Protein AF-A0AAW1S751-F1 (afdb_monomer)

Solvent-accessible surface area (backbone atoms only — not comparable to full-atom values): 9300 Å² total; per-residue (Å²): 131,84,80,75,72,48,86,49,34,47,65,44,34,58,38,85,36,76,67,61,94,90,35,68,44,58,42,60,75,61,54,49,89,53,79,56,78,76,42,58,94,59,53,58,64,69,60,49,24,53,52,38,50,52,52,52,59,50,38,76,64,35,35,88,61,41,72,64,66,96,73,80,88,76,78,84,84,81,78,85,83,86,86,82,86,84,81,92,74,88,78,72,86,63,58,29,67,55,66,61,48,48,50,53,51,47,50,51,37,64,71,45,30,64,66,39,42,77,59,47,26,47,56,43,78,47,77,80,95,53,49,30,42,37,38,35,44,74,85,69,93,70,83,78,75,88,127

Structure (mmCIF, N/CA/C/O backbone):
data_AF-A0AAW1S751-F1
#
_entry.id   AF-A0AAW1S751-F1
#
loop_
_atom_site.group_PDB
_atom_site.id
_atom_site.type_symbol
_atom_site.label_atom_id
_atom_site.label_alt_id
_atom_site.label_comp_id
_atom_site.label_asym_id
_atom_site.label_entity_id
_atom_site.label_seq_id
_atom_site.pdbx_PDB_ins_code
_atom_site.Cartn_x
_atom_site.Cartn_y
_atom_site.Cartn_z
_atom_site.occupancy
_atom_site.B_iso_or_equiv
_atom_site.auth_seq_id
_atom_site.auth_comp_id
_atom_site.auth_asym_id
_atom_site.auth_atom_id
_atom_site.pdbx_PDB_model_num
ATOM 1 N N . MET A 1 1 ? 12.278 -11.431 7.245 1.00 54.03 1 MET A N 1
ATOM 2 C CA . MET A 1 1 ? 10.978 -12.133 7.142 1.00 54.03 1 MET A CA 1
ATOM 3 C C . MET A 1 1 ? 9.903 -11.065 7.230 1.00 54.03 1 MET A C 1
ATOM 5 O O . MET A 1 1 ? 10.072 -10.164 8.039 1.00 54.03 1 MET A O 1
ATOM 9 N N . ILE A 1 2 ? 8.887 -11.096 6.368 1.00 61.88 2 ILE A N 1
ATOM 10 C CA . ILE A 1 2 ? 7.796 -10.110 6.415 1.00 61.88 2 ILE A CA 1
ATOM 11 C C . ILE A 1 2 ? 6.946 -10.437 7.642 1.00 61.88 2 ILE A C 1
ATOM 13 O O . ILE A 1 2 ? 6.651 -11.619 7.849 1.00 61.88 2 ILE A O 1
ATOM 17 N N . PRO A 1 3 ? 6.608 -9.453 8.488 1.00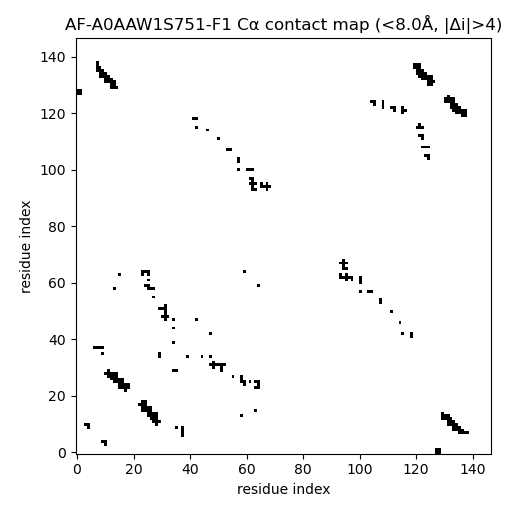 68.94 3 PRO A N 1
ATOM 18 C CA . PRO A 1 3 ? 5.762 -9.713 9.638 1.00 68.94 3 PRO A CA 1
ATOM 19 C C . PRO A 1 3 ? 4.387 -10.197 9.169 1.00 68.94 3 PRO A C 1
ATOM 21 O O . PRO A 1 3 ? 3.795 -9.612 8.265 1.00 68.94 3 PRO A O 1
ATOM 24 N N . ALA A 1 4 ? 3.879 -11.259 9.793 1.00 75.88 4 ALA A N 1
ATOM 25 C CA . ALA A 1 4 ? 2.518 -11.718 9.547 1.00 75.88 4 ALA A CA 1
ATOM 26 C C . ALA A 1 4 ? 1.505 -10.621 9.914 1.00 75.88 4 ALA A C 1
ATOM 28 O O . ALA A 1 4 ? 1.745 -9.815 10.823 1.00 75.88 4 ALA A O 1
ATOM 29 N N . GLU A 1 5 ? 0.367 -10.610 9.218 1.00 80.12 5 GLU A N 1
ATOM 30 C CA . GLU A 1 5 ? -0.765 -9.783 9.625 1.00 80.12 5 GLU A CA 1
ATOM 31 C C . GLU A 1 5 ? -1.216 -10.175 11.028 1.00 80.12 5 GLU A C 1
ATOM 33 O O . GLU A 1 5 ? -1.227 -11.349 11.403 1.00 80.12 5 GLU A O 1
ATOM 38 N N . GLY A 1 6 ? -1.568 -9.167 11.814 1.00 79.19 6 GLY A N 1
ATOM 39 C CA . GLY A 1 6 ? -1.991 -9.341 13.192 1.00 79.19 6 GLY A CA 1
ATOM 40 C C . GLY A 1 6 ? -3.336 -8.671 13.437 1.00 79.19 6 GLY A C 1
ATOM 41 O O . GLY A 1 6 ? -3.848 -7.963 12.571 1.00 79.19 6 GLY A O 1
ATOM 42 N N . PRO A 1 7 ? -3.900 -8.815 14.644 1.00 77.56 7 PRO A N 1
ATOM 43 C CA . PRO A 1 7 ? -5.159 -8.162 15.011 1.00 77.56 7 PRO A CA 1
ATOM 44 C C . PRO A 1 7 ? -5.093 -6.624 14.950 1.00 77.56 7 PRO A C 1
ATOM 46 O O . PRO A 1 7 ? -6.127 -5.970 14.878 1.00 77.56 7 PRO A O 1
ATOM 49 N N . GLN A 1 8 ? -3.890 -6.042 14.968 1.00 82.75 8 GLN A N 1
ATOM 50 C CA . GLN A 1 8 ? -3.655 -4.592 14.923 1.00 82.75 8 GLN A CA 1
ATOM 51 C C . GLN A 1 8 ? -2.750 -4.159 13.764 1.00 82.75 8 GLN A C 1
ATOM 53 O O . GLN A 1 8 ? -2.391 -2.988 13.684 1.00 82.75 8 GLN A O 1
ATOM 58 N N . ARG A 1 9 ? -2.364 -5.090 12.885 1.00 86.69 9 ARG A N 1
ATOM 59 C CA . ARG A 1 9 ? -1.406 -4.841 11.807 1.00 86.69 9 ARG A CA 1
ATOM 60 C C . ARG A 1 9 ? -1.952 -5.349 10.489 1.00 86.69 9 ARG A C 1
ATOM 62 O O . ARG A 1 9 ? -2.274 -6.529 10.370 1.00 86.69 9 ARG A O 1
ATOM 69 N N . VAL A 1 10 ? -1.959 -4.466 9.503 1.00 89.88 10 VAL A N 1
ATOM 70 C CA . VAL A 1 10 ? -2.286 -4.765 8.111 1.00 89.88 10 VAL A CA 1
ATOM 71 C C . VAL A 1 10 ? -1.042 -4.566 7.262 1.00 89.88 10 VAL A C 1
ATOM 73 O O . VAL A 1 10 ? -0.323 -3.577 7.429 1.00 89.88 10 VAL A O 1
ATOM 76 N N . VAL A 1 11 ? -0.792 -5.501 6.347 1.00 91.06 11 VAL A N 1
ATOM 77 C CA . VAL A 1 11 ? 0.370 -5.468 5.458 1.00 91.06 11 VAL A CA 1
ATOM 78 C C . VAL A 1 11 ? -0.102 -5.458 4.009 1.00 91.06 11 VAL A C 1
ATOM 80 O O . VAL A 1 11 ? -0.663 -6.431 3.507 1.00 91.06 11 VAL A O 1
ATOM 83 N N . VAL A 1 12 ? 0.156 -4.354 3.310 1.00 91.06 12 VAL A N 1
ATOM 84 C CA . VAL A 1 12 ? -0.054 -4.241 1.863 1.00 91.06 12 VAL A CA 1
ATOM 85 C C . VAL A 1 12 ? 1.273 -4.516 1.165 1.00 91.06 12 VAL A C 1
ATOM 87 O O . VAL A 1 12 ? 2.117 -3.631 1.033 1.00 91.06 12 VAL A O 1
ATOM 90 N N . GLU A 1 13 ? 1.480 -5.764 0.757 1.00 91.50 13 GLU A N 1
ATOM 91 C CA . GLU A 1 13 ? 2.728 -6.206 0.133 1.00 91.50 13 GLU A CA 1
ATOM 92 C C . GLU A 1 13 ? 2.692 -6.055 -1.392 1.00 91.50 13 GLU A C 1
ATOM 94 O O . GLU A 1 13 ? 1.684 -6.361 -2.031 1.00 91.50 13 GLU A O 1
ATOM 99 N N . PHE A 1 14 ? 3.816 -5.632 -1.981 1.00 89.19 14 PHE A N 1
ATOM 100 C CA . PHE A 1 14 ? 4.035 -5.604 -3.427 1.00 89.19 14 PHE A CA 1
ATOM 101 C C . PHE A 1 14 ? 4.624 -6.942 -3.891 1.00 89.19 14 PHE A C 1
ATOM 103 O O . PHE A 1 14 ? 5.841 -7.119 -3.956 1.00 89.19 14 PHE A O 1
ATOM 110 N N . LEU A 1 15 ? 3.754 -7.898 -4.220 1.00 88.00 15 LEU A N 1
ATOM 111 C CA . LEU A 1 15 ? 4.157 -9.248 -4.604 1.00 88.00 15 LEU A CA 1
ATOM 112 C C . LEU A 1 15 ? 4.418 -9.359 -6.111 1.00 88.00 15 LEU A C 1
ATOM 114 O O . LEU A 1 15 ? 3.513 -9.096 -6.912 1.00 88.00 15 LEU A O 1
ATOM 118 N N . PRO A 1 16 ? 5.606 -9.828 -6.530 1.00 85.19 16 PRO A N 1
ATOM 119 C CA . PRO A 1 16 ? 5.834 -10.254 -7.901 1.00 85.19 16 PRO A CA 1
ATOM 120 C C . PRO A 1 16 ? 4.816 -11.317 -8.317 1.00 85.19 16 PRO A C 1
ATOM 122 O O . PRO A 1 16 ? 4.635 -12.334 -7.650 1.00 85.19 16 PRO A O 1
ATOM 125 N N . SER A 1 17 ? 4.161 -11.092 -9.447 1.00 82.69 17 SER A N 1
ATOM 126 C CA . SER A 1 17 ? 3.221 -12.020 -10.062 1.00 82.69 17 SER A CA 1
ATOM 127 C C . SER A 1 17 ? 3.640 -12.302 -11.501 1.00 82.69 17 SER A C 1
ATOM 129 O O . SER A 1 17 ? 4.066 -11.414 -12.243 1.00 82.69 17 SER A O 1
ATOM 131 N N . SER A 1 18 ? 3.540 -13.571 -11.879 1.00 72.25 18 SER A N 1
ATOM 132 C CA . SER A 1 18 ? 3.776 -14.065 -13.232 1.00 72.25 18 SER A CA 1
ATOM 133 C C . SER A 1 18 ? 2.413 -14.322 -13.868 1.00 72.25 18 SER A C 1
ATOM 135 O O . SER A 1 18 ? 1.730 -15.290 -13.533 1.00 72.25 18 SER A O 1
ATOM 137 N N . GLY A 1 19 ? 1.972 -13.410 -14.730 1.00 58.25 19 GLY A N 1
ATOM 138 C CA . GLY A 1 19 ? 0.698 -13.502 -15.437 1.00 58.25 19 GLY A CA 1
ATOM 139 C C . GLY A 1 19 ? 0.835 -14.283 -16.742 1.00 58.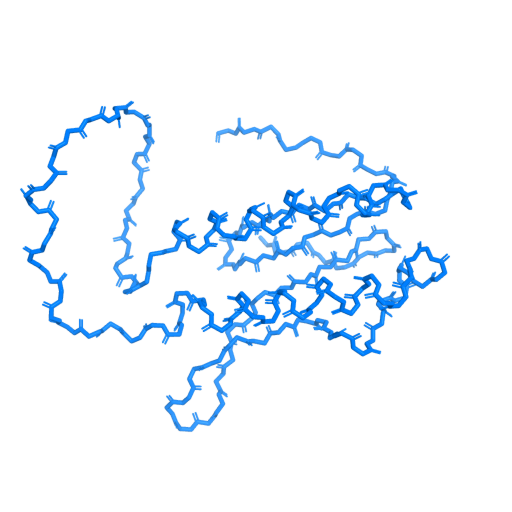25 19 GLY A C 1
ATOM 140 O O . GLY A 1 19 ? 0.640 -13.715 -17.810 1.00 58.25 19 GLY A O 1
ATOM 141 N N . GLY A 1 20 ? 1.197 -15.565 -16.688 1.00 59.41 20 GLY A N 1
ATOM 142 C CA . GLY A 1 20 ? 1.420 -16.368 -17.899 1.00 59.41 20 GLY A CA 1
ATOM 143 C C . GLY A 1 20 ? 2.591 -15.870 -18.767 1.00 59.41 20 GLY A C 1
ATOM 144 O O . GLY A 1 20 ? 3.399 -15.048 -18.333 1.00 59.41 20 GLY A O 1
ATOM 145 N N . PHE A 1 21 ? 2.715 -16.407 -19.989 1.00 50.84 21 PHE A N 1
ATOM 146 C CA . PHE A 1 21 ? 3.883 -16.228 -20.871 1.00 50.84 21 PHE A CA 1
ATOM 147 C C . PHE A 1 21 ? 4.322 -14.755 -21.000 1.00 50.84 21 PHE A C 1
ATOM 149 O O . PHE A 1 21 ? 3.664 -13.942 -21.647 1.00 50.84 21 PHE A O 1
ATOM 156 N N . GLY A 1 22 ? 5.456 -14.420 -20.378 1.00 60.56 22 GLY A N 1
ATOM 157 C CA . GLY A 1 22 ? 6.148 -13.138 -20.538 1.00 60.56 22 GLY A CA 1
ATOM 158 C C . GLY A 1 22 ? 5.566 -11.929 -19.795 1.00 60.56 22 GLY A C 1
ATOM 159 O O . GLY A 1 22 ? 6.166 -10.859 -19.873 1.00 60.56 22 GLY A O 1
ATOM 160 N N . LYS A 1 23 ? 4.453 -12.045 -19.055 1.00 70.50 23 LYS A N 1
ATOM 161 C CA . LYS A 1 23 ? 3.873 -10.891 -18.339 1.00 70.50 23 LYS A CA 1
ATOM 162 C C . LYS A 1 23 ? 4.319 -10.866 -16.879 1.00 70.50 23 LYS A C 1
ATOM 164 O O . LYS A 1 23 ? 3.851 -11.651 -16.056 1.00 70.50 23 LYS A O 1
ATOM 169 N N . ARG A 1 24 ? 5.211 -9.929 -16.553 1.00 77.50 24 ARG A N 1
ATOM 170 C CA . ARG A 1 24 ? 5.514 -9.549 -15.167 1.00 77.50 24 ARG A CA 1
ATOM 171 C C . ARG A 1 24 ? 4.422 -8.606 -14.670 1.00 77.50 24 ARG A C 1
ATOM 173 O O . ARG A 1 24 ? 4.014 -7.704 -15.396 1.00 77.50 24 ARG A O 1
ATOM 180 N N . GLY A 1 25 ? 3.960 -8.809 -13.447 1.00 83.50 25 GLY A N 1
ATOM 181 C CA . GLY A 1 25 ? 3.008 -7.932 -12.773 1.00 83.50 25 GLY A CA 1
ATOM 182 C C . GLY A 1 25 ? 3.363 -7.799 -11.300 1.00 83.50 25 GLY A C 1
ATOM 183 O O . GLY A 1 25 ? 4.025 -8.675 -10.748 1.00 83.50 25 GLY A O 1
ATOM 184 N N . ILE A 1 26 ? 2.898 -6.741 -10.645 1.00 87.25 26 ILE A N 1
ATOM 185 C CA . ILE A 1 26 ? 2.868 -6.678 -9.183 1.00 87.25 26 ILE A CA 1
ATOM 186 C C . ILE A 1 26 ? 1.422 -6.828 -8.730 1.00 87.25 26 ILE A C 1
ATOM 188 O O . ILE A 1 26 ? 0.535 -6.115 -9.200 1.00 87.25 26 ILE A O 1
ATOM 192 N N . ARG A 1 27 ? 1.191 -7.766 -7.816 1.00 88.38 27 ARG A N 1
ATOM 193 C CA . ARG A 1 27 ? -0.081 -7.958 -7.130 1.00 88.38 27 ARG A CA 1
ATOM 194 C C . ARG A 1 27 ? 0.031 -7.388 -5.721 1.00 88.38 27 ARG A C 1
ATOM 196 O O . ARG A 1 27 ? 1.026 -7.623 -5.045 1.00 88.38 27 ARG A O 1
ATOM 203 N N . LEU A 1 28 ? -1.008 -6.691 -5.276 1.00 90.25 28 LEU A N 1
ATOM 204 C CA . LEU A 1 28 ? -1.151 -6.285 -3.881 1.00 90.25 28 LEU A CA 1
ATOM 205 C C . LEU A 1 28 ? -1.909 -7.361 -3.092 1.00 90.25 28 LEU A C 1
ATOM 207 O O . LEU A 1 28 ? -2.801 -8.021 -3.635 1.00 90.25 28 LEU A O 1
ATOM 211 N N . THR A 1 29 ? -1.558 -7.547 -1.818 1.00 90.69 29 THR A N 1
ATOM 212 C CA . THR A 1 29 ? -2.263 -8.469 -0.902 1.00 90.69 29 THR A CA 1
ATOM 213 C C . THR A 1 29 ? -3.702 -8.039 -0.634 1.00 90.69 29 THR A C 1
ATOM 215 O O . THR A 1 29 ? -4.573 -8.891 -0.471 1.00 90.69 29 THR A O 1
ATOM 218 N N . HIS A 1 30 ? -3.960 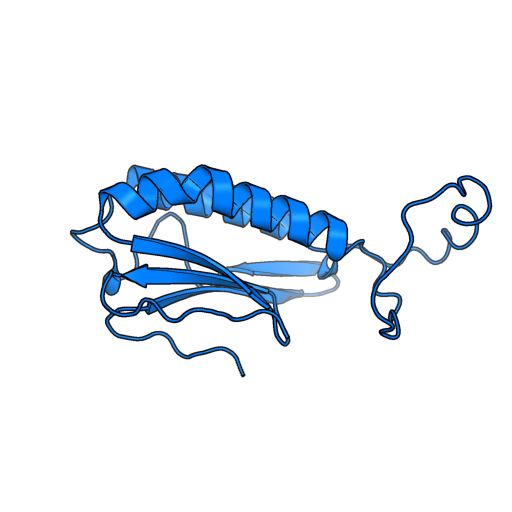-6.732 -0.678 1.00 91.06 30 HIS A N 1
ATOM 219 C CA . HIS A 1 30 ? -5.281 -6.139 -0.495 1.00 91.06 30 HIS A CA 1
ATOM 220 C C . HIS A 1 30 ? -5.761 -5.403 -1.743 1.00 91.06 30 HIS A C 1
ATOM 222 O O . HIS A 1 30 ? -4.980 -5.091 -2.642 1.00 91.06 30 HIS A O 1
ATOM 228 N N . THR A 1 31 ? -7.057 -5.091 -1.787 1.00 91.44 31 THR A N 1
ATOM 229 C CA . THR A 1 31 ? -7.682 -4.342 -2.886 1.00 91.44 31 THR A CA 1
ATOM 230 C C . THR A 1 31 ? -8.467 -3.142 -2.364 1.00 91.44 31 THR A C 1
ATOM 232 O O . THR A 1 31 ? -8.891 -3.117 -1.208 1.00 91.44 31 THR A O 1
ATOM 235 N N . ALA A 1 32 ? -8.723 -2.164 -3.235 1.00 91.31 32 ALA A N 1
ATOM 236 C CA . ALA A 1 32 ? -9.557 -1.003 -2.916 1.00 91.31 32 ALA A CA 1
ATOM 237 C C . ALA A 1 32 ? -11.011 -1.372 -2.557 1.00 91.31 32 ALA A C 1
ATOM 239 O O . ALA A 1 32 ? -11.696 -0.593 -1.903 1.00 91.31 32 ALA A O 1
ATOM 240 N N . GLN A 1 33 ? -11.481 -2.552 -2.975 1.00 89.44 33 GLN A N 1
ATOM 241 C CA . GLN A 1 33 ? -12.863 -3.006 -2.792 1.00 89.44 33 GLN A CA 1
ATOM 242 C C . GLN A 1 33 ? -13.100 -3.665 -1.428 1.00 89.44 33 GLN A C 1
ATOM 244 O O . GLN A 1 33 ? -14.238 -3.749 -0.975 1.00 89.44 33 GLN A O 1
ATOM 249 N N . SER A 1 34 ? -12.039 -4.147 -0.778 1.00 89.69 34 SER A N 1
ATOM 250 C CA . SER A 1 34 ? -12.126 -4.927 0.454 1.00 89.69 34 SER A CA 1
ATOM 251 C C . SER A 1 34 ? -11.305 -4.270 1.556 1.00 89.69 34 SER A C 1
ATOM 253 O O . SER A 1 34 ? -10.075 -4.348 1.538 1.00 89.69 34 SER A O 1
ATOM 255 N N . ILE A 1 35 ? -11.977 -3.643 2.524 1.00 90.25 35 ILE A N 1
ATOM 256 C CA . ILE A 1 35 ? -11.308 -3.128 3.721 1.00 90.25 35 ILE A CA 1
ATOM 257 C C . ILE A 1 35 ? -10.913 -4.319 4.605 1.00 90.25 35 ILE A C 1
ATOM 259 O O . ILE A 1 35 ? -11.790 -5.123 4.954 1.00 90.25 35 ILE A O 1
ATOM 263 N N . PRO A 1 36 ? -9.634 -4.427 4.997 1.00 89.88 36 PRO A N 1
ATOM 264 C CA . PRO A 1 36 ? -9.169 -5.454 5.918 1.00 89.88 36 PRO A CA 1
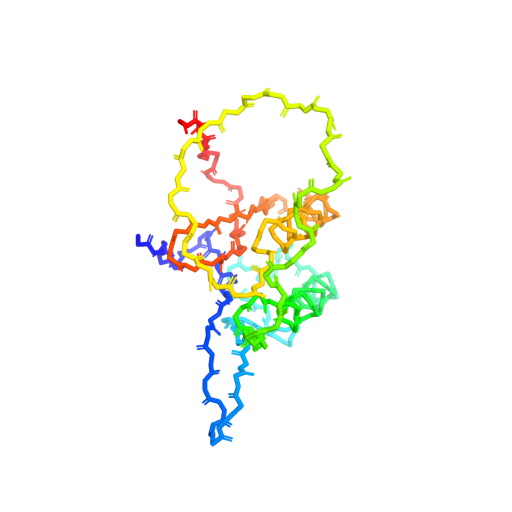ATOM 265 C C . PRO A 1 36 ? -9.978 -5.428 7.222 1.00 89.88 36 PRO A C 1
ATOM 267 O O . PRO A 1 36 ? -10.248 -4.335 7.730 1.00 89.88 36 PRO A O 1
ATOM 270 N N . PRO A 1 37 ? -10.351 -6.584 7.801 1.00 87.94 37 PRO A N 1
ATOM 271 C CA . PRO A 1 37 ? -11.146 -6.651 9.032 1.00 87.94 37 PRO A CA 1
ATOM 272 C C . PRO A 1 37 ? -10.609 -5.788 10.183 1.00 87.94 37 PRO A C 1
ATOM 274 O O . PRO A 1 37 ? -11.379 -5.226 10.952 1.00 87.94 37 PRO A O 1
ATOM 277 N N . GLN A 1 38 ? -9.289 -5.620 10.263 1.00 87.69 38 GLN A N 1
ATOM 278 C CA . GLN A 1 38 ? -8.598 -4.811 11.268 1.00 87.69 38 GLN A CA 1
ATOM 279 C C . GLN A 1 38 ? -8.897 -3.305 11.152 1.00 87.69 38 GLN A C 1
ATOM 281 O O . GLN A 1 38 ? -8.755 -2.565 12.126 1.00 87.69 38 GLN A O 1
ATOM 286 N N . LEU A 1 39 ? -9.283 -2.842 9.959 1.00 88.00 39 LEU A N 1
ATOM 287 C CA . LEU A 1 39 ? -9.594 -1.442 9.657 1.00 88.00 39 LEU A CA 1
ATOM 288 C C . LEU A 1 39 ? -11.104 -1.184 9.559 1.00 88.00 39 LEU A C 1
ATOM 290 O O . LEU A 1 39 ? -11.522 -0.023 9.525 1.00 88.00 39 LEU A O 1
ATOM 294 N N . GLN A 1 40 ? -11.928 -2.236 9.536 1.00 87.81 40 GLN A N 1
ATOM 295 C CA . GLN A 1 40 ? -13.383 -2.106 9.476 1.00 87.81 40 GLN A CA 1
ATOM 296 C C . GLN A 1 40 ? -13.905 -1.355 10.708 1.00 87.81 40 GLN A C 1
ATOM 298 O O . GLN A 1 40 ? -13.536 -1.645 11.844 1.00 87.81 40 GLN A O 1
ATOM 303 N N . GLY A 1 41 ? -14.732 -0.334 10.475 1.00 86.12 41 GLY A N 1
ATOM 304 C CA . GLY A 1 41 ? -15.262 0.539 11.529 1.00 86.12 41 GLY A CA 1
ATOM 305 C C . GLY A 1 41 ? -14.278 1.586 12.069 1.00 86.12 41 GLY A C 1
ATOM 306 O O . GLY A 1 41 ? -14.687 2.432 12.858 1.00 86.12 41 GLY A O 1
ATOM 307 N N . ARG A 1 42 ? -13.007 1.569 11.641 1.00 87.12 42 ARG A N 1
ATOM 308 C CA . ARG A 1 42 ? -12.002 2.596 11.980 1.00 87.12 42 ARG A CA 1
ATOM 309 C C . ARG A 1 42 ? -11.668 3.492 10.798 1.00 87.12 42 ARG A C 1
ATOM 311 O O . ARG A 1 42 ? -11.410 4.671 10.985 1.00 87.12 42 ARG A O 1
ATOM 318 N N . MET A 1 43 ? -11.663 2.931 9.593 1.00 90.44 43 MET A N 1
ATOM 319 C CA . MET A 1 43 ? -11.346 3.643 8.364 1.00 90.44 43 MET A CA 1
ATOM 320 C C . MET A 1 43 ? -12.575 3.762 7.471 1.00 90.44 43 MET A C 1
ATOM 322 O O . MET A 1 43 ? -13.294 2.789 7.246 1.00 90.44 43 MET A O 1
ATOM 326 N N . ASP A 1 44 ? -12.775 4.959 6.926 1.00 91.62 44 ASP A N 1
ATOM 327 C CA . ASP A 1 44 ? -13.773 5.201 5.894 1.00 91.62 44 ASP A CA 1
ATOM 328 C C . ASP A 1 44 ? -13.432 4.422 4.598 1.00 91.62 44 ASP A C 1
ATOM 330 O O . ASP A 1 44 ? -12.278 4.459 4.147 1.00 91.62 44 ASP A O 1
ATOM 334 N N . PRO A 1 45 ? -14.410 3.744 3.961 1.00 91.31 45 PRO A N 1
ATOM 335 C CA . PRO A 1 45 ? -14.187 3.008 2.718 1.00 91.31 45 PRO A CA 1
ATOM 336 C C . PRO A 1 45 ? -13.623 3.841 1.567 1.00 91.31 45 PRO A C 1
ATOM 338 O O . PRO A 1 45 ? -12.796 3.338 0.807 1.00 91.31 45 PRO A O 1
ATOM 341 N N . GLY A 1 46 ? -14.028 5.106 1.435 1.00 92.38 46 GLY A N 1
ATOM 342 C CA . GLY A 1 46 ? -13.509 6.005 0.404 1.00 92.38 46 GLY A CA 1
ATOM 343 C C . GLY A 1 46 ? -12.037 6.345 0.630 1.00 92.38 46 GLY A C 1
ATOM 344 O O . GLY A 1 46 ? -11.242 6.344 -0.313 1.00 92.38 46 GLY A O 1
ATOM 345 N N . THR A 1 47 ? -11.651 6.558 1.889 1.00 91.94 47 THR A N 1
ATOM 346 C CA . THR A 1 47 ? -10.254 6.790 2.291 1.00 91.94 47 THR A CA 1
ATOM 347 C C . THR A 1 47 ? -9.381 5.576 1.979 1.00 91.94 47 THR A C 1
ATOM 349 O O . THR A 1 47 ? -8.322 5.725 1.366 1.00 91.94 47 THR A O 1
ATOM 352 N N . TRP A 1 48 ? -9.844 4.373 2.330 1.00 94.00 48 TRP A N 1
ATOM 353 C CA . TRP A 1 48 ? -9.151 3.125 2.001 1.00 94.00 48 TRP A CA 1
ATOM 354 C C . TRP A 1 48 ? -9.008 2.921 0.489 1.00 94.00 48 TRP A C 1
ATOM 356 O O . TRP A 1 48 ? -7.908 2.669 -0.007 1.00 94.00 48 TRP A O 1
ATOM 366 N N . ALA A 1 49 ? -10.107 3.064 -0.255 1.00 93.38 49 ALA A N 1
ATOM 367 C CA . ALA A 1 49 ? -10.112 2.868 -1.698 1.00 93.38 49 ALA A CA 1
ATOM 368 C C . ALA A 1 49 ? -9.171 3.851 -2.409 1.00 93.38 49 ALA A C 1
ATOM 370 O O . ALA A 1 49 ? -8.422 3.449 -3.298 1.00 93.38 49 ALA A O 1
ATOM 371 N N . GLY A 1 50 ? -9.154 5.122 -1.991 1.00 92.81 50 GLY A N 1
ATOM 372 C CA . GLY A 1 50 ? -8.234 6.127 -2.524 1.00 92.81 50 GLY A CA 1
ATOM 373 C C . GLY A 1 50 ? -6.765 5.768 -2.287 1.00 92.81 50 GLY A C 1
ATOM 374 O O . GLY A 1 50 ? -5.973 5.793 -3.229 1.00 92.81 50 GLY A O 1
ATOM 375 N N . PHE A 1 51 ? -6.420 5.356 -1.063 1.00 94.81 51 PHE A N 1
ATOM 376 C CA . PHE A 1 51 ? -5.070 4.896 -0.725 1.00 94.81 51 PHE A CA 1
ATOM 377 C C . PHE A 1 51 ? -4.655 3.690 -1.578 1.00 94.81 51 PHE A C 1
ATOM 379 O O . PHE A 1 51 ? -3.585 3.694 -2.190 1.00 94.81 51 PHE A O 1
ATOM 386 N N . MET A 1 52 ? -5.521 2.680 -1.680 1.00 94.94 52 MET A N 1
ATOM 387 C CA . MET A 1 52 ? -5.238 1.470 -2.451 1.00 94.94 52 MET A CA 1
ATOM 388 C C . MET A 1 52 ? -5.140 1.727 -3.958 1.00 94.94 52 MET A C 1
ATOM 390 O O . MET A 1 52 ? -4.339 1.076 -4.624 1.00 94.94 52 MET A O 1
ATOM 394 N N . ASN A 1 53 ? -5.895 2.683 -4.505 1.00 93.81 53 ASN A N 1
ATOM 395 C CA . ASN A 1 53 ? -5.777 3.080 -5.910 1.00 93.81 53 ASN A CA 1
ATOM 396 C C . ASN A 1 53 ? -4.413 3.720 -6.207 1.00 93.81 53 ASN A C 1
ATOM 398 O O . ASN A 1 53 ? -3.792 3.400 -7.221 1.00 93.81 53 ASN A O 1
ATOM 402 N N . GLU A 1 54 ? -3.907 4.576 -5.314 1.00 92.50 54 GLU A N 1
ATOM 403 C CA . GLU A 1 54 ? -2.554 5.128 -5.445 1.00 92.50 54 GLU A CA 1
ATOM 404 C C . GLU A 1 54 ? -1.475 4.052 -5.262 1.00 92.50 54 GLU A C 1
ATOM 406 O O . GLU A 1 54 ? -0.512 4.018 -6.031 1.00 92.50 54 GLU A O 1
ATOM 411 N N . ALA A 1 55 ? -1.649 3.132 -4.307 1.00 91.56 55 ALA A N 1
ATOM 412 C CA . ALA A 1 55 ? -0.743 1.999 -4.124 1.00 91.56 55 ALA A CA 1
ATOM 413 C C . ALA A 1 55 ? -0.722 1.083 -5.364 1.00 91.56 55 ALA A C 1
ATOM 415 O O . ALA A 1 55 ? 0.341 0.632 -5.792 1.00 91.56 55 ALA A O 1
ATOM 416 N N . GLN A 1 56 ? -1.874 0.860 -6.005 1.00 90.44 56 GLN A N 1
ATOM 417 C CA . GLN A 1 56 ? -1.977 0.113 -7.260 1.00 90.44 56 GLN A CA 1
ATOM 418 C C . GLN A 1 56 ? -1.298 0.856 -8.421 1.00 90.44 56 GLN A C 1
ATOM 420 O O . GLN A 1 56 ? -0.606 0.243 -9.227 1.00 90.44 56 GLN A O 1
ATOM 425 N N . ALA A 1 57 ? -1.438 2.179 -8.512 1.00 89.25 57 ALA A N 1
ATOM 426 C CA . ALA A 1 57 ? -0.727 2.974 -9.516 1.00 89.25 57 ALA A CA 1
ATOM 427 C C . ALA A 1 57 ? 0.799 2.976 -9.290 1.00 89.25 57 ALA A C 1
ATOM 429 O O . ALA A 1 57 ? 1.587 3.014 -10.238 1.00 89.25 57 ALA A O 1
ATOM 430 N N . LEU A 1 58 ? 1.240 2.921 -8.033 1.00 88.50 58 LEU A N 1
ATOM 431 C CA . LEU A 1 58 ? 2.647 2.767 -7.668 1.00 88.50 58 LEU A CA 1
ATOM 432 C C . LEU A 1 58 ? 3.182 1.370 -8.034 1.00 88.50 58 LEU A C 1
ATOM 434 O O . LEU A 1 58 ? 4.316 1.249 -8.498 1.00 88.50 58 LEU A O 1
ATOM 438 N N . SER A 1 59 ? 2.364 0.323 -7.895 1.00 88.25 59 SER A N 1
ATOM 439 C CA . SER A 1 59 ? 2.747 -1.057 -8.224 1.00 88.25 59 SER A CA 1
ATOM 440 C C . SER A 1 59 ? 3.039 -1.249 -9.720 1.00 88.25 59 SER A C 1
ATOM 442 O O . SER A 1 59 ? 3.960 -1.980 -10.079 1.00 88.25 59 SER A O 1
ATOM 444 N N . GLN A 1 60 ? 2.341 -0.516 -10.595 1.00 86.12 60 GLN A N 1
ATOM 445 C CA . GLN A 1 60 ? 2.583 -0.500 -12.047 1.00 86.12 60 GLN A CA 1
ATOM 446 C C . GLN A 1 60 ? 3.927 0.122 -12.449 1.00 86.12 60 GLN A C 1
ATOM 448 O O . GLN A 1 60 ? 4.398 -0.092 -13.564 1.00 86.12 60 GLN A O 1
ATOM 453 N N . ARG A 1 61 ? 4.55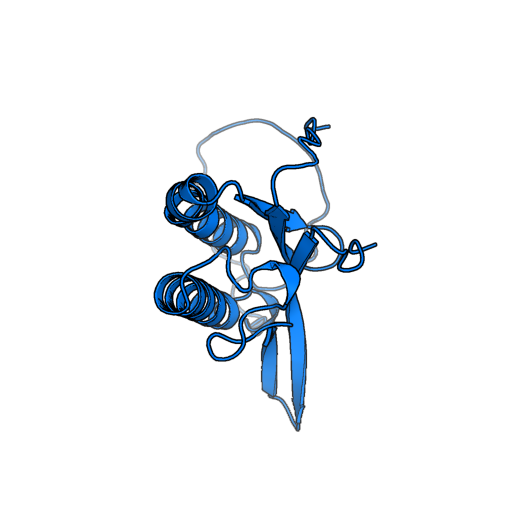6 0.885 -11.551 1.00 83.62 61 ARG A N 1
ATOM 454 C CA . ARG A 1 61 ? 5.864 1.524 -11.765 1.00 83.62 61 ARG A CA 1
ATOM 455 C C . ARG A 1 61 ? 6.994 0.791 -11.045 1.00 83.62 61 ARG A C 1
ATOM 457 O O . ARG A 1 61 ? 8.119 1.281 -11.003 1.00 83.62 61 ARG A O 1
ATOM 464 N N . HIS A 1 62 ? 6.703 -0.382 -10.484 1.00 84.94 62 HIS A N 1
ATOM 465 C CA . HIS A 1 62 ? 7.662 -1.138 -9.696 1.00 84.94 62 HIS A CA 1
ATOM 466 C C . HIS A 1 62 ? 8.861 -1.604 -10.552 1.00 84.94 62 HIS A C 1
ATOM 468 O O . HIS A 1 62 ? 8.653 -2.153 -11.637 1.00 84.94 62 HIS A O 1
ATOM 474 N N . PRO A 1 63 ? 10.109 -1.471 -10.061 1.00 80.31 63 PRO A N 1
ATOM 475 C CA . PRO A 1 63 ? 11.344 -1.852 -10.761 1.00 80.31 63 PRO A CA 1
ATOM 476 C C . PRO A 1 63 ? 11.344 -3.269 -11.342 1.00 80.31 63 PRO A C 1
ATOM 478 O O . PRO A 1 63 ? 11.836 -3.486 -12.443 1.00 80.31 63 PRO A O 1
ATOM 481 N N . TYR A 1 64 ? 10.713 -4.223 -10.650 1.00 80.19 64 TYR A N 1
ATOM 482 C CA . TYR A 1 64 ? 10.497 -5.599 -11.135 1.00 80.19 64 TYR A CA 1
ATOM 483 C C . TYR A 1 64 ? 9.875 -5.682 -12.547 1.00 80.19 64 TYR A C 1
ATOM 485 O O . TYR A 1 64 ? 10.146 -6.622 -13.302 1.00 80.19 64 TYR A O 1
ATOM 493 N N . LEU A 1 65 ? 9.032 -4.707 -12.904 1.00 78.12 65 LEU A N 1
ATOM 494 C CA . LEU A 1 65 ? 8.351 -4.632 -14.198 1.00 78.12 65 LEU A CA 1
ATOM 495 C C . LEU A 1 65 ? 9.250 -4.089 -15.309 1.00 78.12 65 LEU A C 1
ATOM 497 O O . LEU A 1 65 ? 8.965 -4.315 -16.484 1.00 78.12 65 LEU A O 1
ATOM 501 N N . GLN A 1 66 ? 10.337 -3.398 -14.964 1.00 69.25 66 GLN A N 1
ATOM 502 C CA . GLN A 1 66 ? 11.256 -2.859 -15.953 1.00 69.25 66 GLN A CA 1
ATOM 503 C C . GLN A 1 66 ? 12.095 -4.004 -16.528 1.00 69.25 66 GLN A C 1
ATOM 505 O O . GLN A 1 66 ? 12.842 -4.696 -15.832 1.00 69.25 66 GLN A O 1
ATOM 510 N N . HIS A 1 67 ? 11.940 -4.241 -17.830 1.00 53.88 67 HIS A N 1
ATOM 511 C CA . HIS A 1 67 ? 12.851 -5.100 -18.571 1.00 53.88 67 HIS A CA 1
ATOM 512 C C . HIS A 1 67 ? 14.230 -4.434 -18.551 1.00 53.88 67 HIS A C 1
ATOM 514 O O . HIS A 1 67 ? 14.364 -3.279 -18.952 1.00 53.88 67 HIS A O 1
ATOM 520 N N . THR A 1 68 ? 15.267 -5.159 -18.132 1.00 50.97 68 THR A N 1
ATOM 521 C CA . THR A 1 68 ? 16.654 -4.782 -18.409 1.00 50.97 68 THR A CA 1
ATOM 522 C C . THR A 1 68 ? 16.849 -4.799 -19.925 1.00 50.97 68 THR A C 1
ATOM 524 O O . THR A 1 68 ? 17.263 -5.804 -20.500 1.00 50.97 68 THR A O 1
ATOM 527 N N . SER A 1 69 ? 16.518 -3.706 -20.619 1.00 43.28 69 SER A N 1
ATOM 528 C CA . SER A 1 69 ? 17.026 -3.523 -21.975 1.00 43.28 69 SER A CA 1
ATOM 529 C C . SER A 1 69 ? 18.546 -3.421 -21.834 1.00 43.28 69 SER A C 1
ATOM 531 O O . SER A 1 69 ? 19.055 -2.579 -21.092 1.00 43.28 69 SER A O 1
ATOM 533 N N . GLY A 1 70 ? 19.285 -4.330 -22.465 1.00 41.81 70 GLY A N 1
ATOM 534 C CA . GLY A 1 70 ? 20.744 -4.431 -22.359 1.00 41.81 70 GLY A CA 1
ATOM 535 C C . GLY A 1 70 ? 21.525 -3.249 -22.954 1.00 41.81 70 GLY A C 1
ATOM 536 O O . GLY A 1 70 ? 22.667 -3.441 -23.351 1.00 41.81 70 GLY A O 1
ATOM 537 N N . GLY A 1 71 ? 20.937 -2.051 -23.055 1.00 41.97 71 GLY A N 1
ATOM 538 C CA . GLY A 1 71 ? 21.495 -0.905 -23.778 1.00 41.97 71 GLY A CA 1
ATOM 539 C C . GLY A 1 71 ? 21.928 0.304 -22.939 1.00 41.97 71 GLY A C 1
ATOM 540 O O . GLY A 1 71 ? 22.665 1.136 -23.452 1.00 41.97 71 GLY A O 1
ATOM 541 N N . GLN A 1 72 ? 21.538 0.444 -21.667 1.00 44.50 72 GLN A N 1
ATOM 542 C CA . GLN A 1 72 ? 21.798 1.682 -20.898 1.00 44.50 72 GLN A CA 1
ATOM 543 C C . GLN A 1 72 ? 23.020 1.604 -19.963 1.00 44.50 72 GLN A C 1
ATOM 545 O O . GLN A 1 72 ? 22.959 1.972 -18.793 1.00 44.50 72 GLN A O 1
ATOM 550 N N . LYS A 1 73 ? 24.167 1.150 -20.482 1.00 43.91 73 LYS A N 1
ATOM 551 C CA . LYS A 1 73 ? 25.466 1.182 -19.775 1.00 43.91 73 LYS A CA 1
ATOM 552 C C . LYS A 1 73 ? 26.327 2.421 -20.090 1.00 43.91 73 LYS A C 1
ATOM 554 O O . LYS A 1 73 ? 27.544 2.338 -19.980 1.00 43.91 73 LYS A O 1
ATOM 559 N N . SER A 1 74 ? 25.760 3.559 -20.495 1.00 43.09 74 SER A N 1
ATOM 560 C CA . SER A 1 74 ? 26.588 4.668 -21.016 1.00 43.09 74 SER A CA 1
ATOM 561 C C . SER A 1 74 ? 26.338 6.070 -20.459 1.00 43.09 74 SER A C 1
ATOM 563 O O . SER A 1 74 ? 27.069 6.972 -20.849 1.00 43.09 74 SER A O 1
ATOM 565 N N . SER A 1 75 ? 25.407 6.297 -19.523 1.00 44.44 75 SER A N 1
ATOM 566 C CA . SER A 1 75 ? 25.054 7.684 -19.144 1.00 44.44 75 SER A CA 1
ATOM 567 C C . SER A 1 75 ? 25.252 8.074 -17.674 1.00 44.44 75 SER A C 1
ATOM 569 O O . SER A 1 75 ? 24.729 9.100 -17.255 1.00 44.44 75 SER A O 1
ATOM 571 N N . TRP A 1 76 ? 26.023 7.310 -16.891 1.00 46.56 76 TRP A N 1
ATOM 572 C CA . TRP A 1 76 ? 26.354 7.667 -15.495 1.00 46.56 76 TRP A CA 1
ATOM 573 C C . TRP A 1 76 ? 27.733 8.323 -15.311 1.00 46.56 76 TRP A C 1
ATOM 575 O O . TRP A 1 76 ? 28.093 8.684 -14.197 1.00 46.56 76 TRP A O 1
ATOM 585 N N . LEU A 1 77 ? 28.502 8.524 -16.388 1.00 46.00 77 LEU A N 1
ATOM 586 C CA . LEU A 1 77 ? 29.851 9.107 -16.312 1.00 46.00 77 LEU A CA 1
ATOM 587 C C . LEU A 1 77 ? 29.905 10.641 -16.443 1.00 46.00 77 LEU A C 1
ATOM 589 O O . LEU A 1 77 ? 30.975 11.205 -16.248 1.00 46.00 77 LEU A O 1
ATOM 593 N N . LEU A 1 78 ? 28.802 11.333 -16.761 1.00 44.88 78 LEU A N 1
ATOM 594 C CA . LEU A 1 78 ? 28.869 12.739 -17.208 1.00 44.88 78 LEU A CA 1
ATOM 595 C C . LEU A 1 78 ? 28.101 13.781 -16.383 1.00 44.88 78 LEU A C 1
ATOM 597 O O . LEU A 1 78 ? 28.174 14.962 -16.707 1.00 44.88 78 LEU A O 1
ATOM 601 N N . CYS A 1 79 ? 27.445 13.415 -15.282 1.00 46.78 79 CYS A N 1
ATOM 602 C CA . CYS A 1 79 ? 26.896 14.407 -14.346 1.00 46.78 79 CYS A CA 1
ATOM 603 C C . CYS A 1 79 ? 27.339 14.104 -12.915 1.00 46.78 79 CYS A C 1
ATOM 605 O O . CYS A 1 79 ? 26.541 13.789 -12.038 1.00 46.78 79 CYS A O 1
ATOM 607 N N . GLY A 1 80 ? 28.653 14.169 -12.703 1.00 38.47 80 GLY A N 1
ATOM 608 C CA . GLY A 1 80 ? 29.217 14.320 -11.372 1.00 38.47 80 GLY A CA 1
ATOM 609 C C . GLY A 1 80 ? 28.975 15.732 -10.841 1.00 38.47 80 GLY A C 1
ATOM 610 O O . GLY A 1 80 ? 29.170 16.692 -11.584 1.00 38.47 80 GLY A O 1
ATOM 611 N N . LEU A 1 81 ? 28.564 15.805 -9.567 1.00 43.97 81 LEU A N 1
ATOM 612 C CA . LEU A 1 81 ? 28.906 16.773 -8.498 1.00 43.97 81 LEU A CA 1
ATOM 613 C C . LEU A 1 81 ? 27.722 16.918 -7.496 1.00 43.97 81 LEU A C 1
ATOM 615 O O . LEU A 1 81 ? 26.570 16.782 -7.894 1.00 43.97 81 LEU A O 1
ATOM 619 N N . PRO A 1 82 ? 27.960 17.147 -6.186 1.00 49.97 82 PRO A N 1
ATOM 620 C CA . PRO A 1 82 ? 28.335 16.096 -5.233 1.00 49.97 82 PRO A CA 1
ATOM 621 C C . PRO A 1 82 ? 27.547 16.199 -3.904 1.00 49.97 82 PRO A C 1
ATOM 623 O O . PRO A 1 82 ? 27.594 17.223 -3.230 1.00 49.97 82 PRO A O 1
ATOM 626 N N . PHE A 1 83 ? 26.914 15.120 -3.439 1.00 41.69 83 PHE A N 1
ATOM 627 C CA . PHE A 1 83 ? 26.633 14.962 -2.005 1.00 41.69 83 PHE A CA 1
ATOM 628 C C . PHE A 1 83 ? 27.178 13.614 -1.539 1.00 41.69 83 PHE A C 1
ATOM 630 O O . PHE A 1 83 ? 26.764 12.545 -1.978 1.00 41.69 83 PHE A O 1
ATOM 637 N N . ILE A 1 84 ? 28.221 13.735 -0.729 1.00 46.03 84 ILE A N 1
ATOM 638 C CA . ILE A 1 84 ? 29.125 12.710 -0.226 1.00 46.03 84 ILE A CA 1
ATOM 639 C C . ILE A 1 84 ? 28.527 12.069 1.041 1.00 46.03 84 ILE A C 1
ATOM 641 O O . ILE A 1 84 ? 27.974 12.783 1.875 1.00 46.03 84 ILE A O 1
ATOM 645 N N . CYS A 1 85 ? 28.746 10.751 1.180 1.00 38.50 85 CYS A N 1
ATOM 646 C CA . CYS A 1 85 ? 28.484 9.858 2.332 1.00 38.50 85 CYS A CA 1
ATOM 647 C C . CYS A 1 85 ? 27.001 9.480 2.547 1.00 38.50 85 CYS A C 1
ATOM 649 O O . CYS A 1 85 ? 26.158 10.346 2.706 1.00 38.50 85 CYS A O 1
ATOM 651 N N . VAL A 1 86 ? 26.584 8.206 2.587 1.00 38.47 86 VAL A N 1
ATOM 652 C CA . VAL A 1 86 ? 27.112 7.063 3.359 1.00 38.47 86 VAL A CA 1
ATOM 653 C C . VAL A 1 86 ? 26.722 5.730 2.682 1.00 38.47 86 VAL A C 1
ATOM 655 O O . VAL A 1 86 ? 25.594 5.587 2.225 1.00 38.47 86 VAL A O 1
ATOM 658 N N . GLY A 1 87 ? 27.614 4.731 2.716 1.00 31.78 87 GLY A N 1
ATOM 659 C CA . GLY A 1 87 ? 27.204 3.325 2.880 1.00 31.78 87 GLY A CA 1
ATOM 660 C C . GLY A 1 87 ? 27.118 2.435 1.634 1.00 31.78 87 GLY A C 1
ATOM 661 O O . GLY A 1 87 ? 26.053 2.232 1.067 1.00 31.78 87 GLY A O 1
ATOM 662 N N . LEU A 1 88 ? 28.256 1.836 1.281 1.00 47.44 88 LEU A N 1
ATOM 663 C CA . LEU A 1 88 ? 28.427 0.545 0.595 1.00 47.44 88 LEU A CA 1
ATOM 664 C C . LEU A 1 88 ? 27.218 -0.417 0.651 1.00 47.44 88 LEU A C 1
ATOM 666 O O . LEU A 1 88 ? 26.982 -0.970 1.714 1.00 47.44 88 LEU A O 1
ATOM 670 N N . PHE A 1 89 ? 26.601 -0.761 -0.490 1.00 33.19 89 PHE A N 1
ATOM 671 C CA . 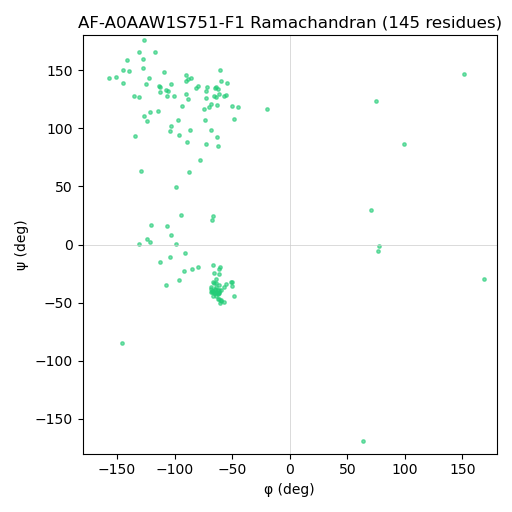PHE A 1 89 ? 26.054 -2.111 -0.739 1.00 33.19 89 PHE A CA 1
ATOM 672 C C . PHE A 1 89 ? 26.078 -2.455 -2.245 1.00 33.19 89 PHE A C 1
ATOM 674 O O . PHE A 1 89 ? 25.904 -1.568 -3.084 1.00 33.19 89 PHE A O 1
ATOM 681 N N . PRO A 1 90 ? 26.332 -3.727 -2.617 1.00 38.16 90 PRO A N 1
ATOM 682 C CA . PRO A 1 90 ? 26.568 -4.138 -3.995 1.00 38.16 90 PRO A CA 1
ATOM 683 C C . PRO A 1 90 ? 25.254 -4.121 -4.777 1.00 38.16 90 PRO A C 1
ATOM 685 O O . PRO A 1 90 ? 24.386 -4.974 -4.595 1.00 38.16 90 PRO A O 1
ATOM 688 N N . SER A 1 91 ? 25.106 -3.136 -5.657 1.00 40.34 91 SER A N 1
ATOM 689 C CA . SER A 1 91 ? 23.960 -3.003 -6.549 1.00 40.34 91 SER A CA 1
ATOM 690 C C . SER A 1 91 ? 23.987 -4.137 -7.576 1.00 40.34 91 SER A C 1
ATOM 692 O O . SER A 1 91 ? 24.696 -4.078 -8.582 1.00 40.34 91 SER A O 1
ATOM 694 N N . TYR A 1 92 ? 23.209 -5.191 -7.333 1.00 37.75 92 TYR A N 1
ATOM 695 C CA . TYR A 1 92 ? 22.758 -6.056 -8.418 1.00 37.75 92 TYR A CA 1
ATOM 696 C C . TYR A 1 92 ? 22.015 -5.172 -9.431 1.00 37.75 92 TYR A C 1
ATOM 698 O O . TYR A 1 92 ? 21.105 -4.448 -9.026 1.00 37.75 92 TYR A O 1
ATOM 706 N N . PRO A 1 93 ? 22.356 -5.198 -10.731 1.00 42.22 93 PRO A N 1
ATOM 707 C CA . PRO A 1 93 ? 21.678 -4.383 -11.724 1.00 42.22 93 PRO A CA 1
ATOM 708 C C . PRO A 1 93 ? 20.340 -5.044 -12.076 1.00 42.22 93 PRO A C 1
ATOM 710 O O . PRO A 1 93 ? 20.174 -5.625 -13.148 1.00 42.22 93 PRO A O 1
ATOM 713 N N . GLN A 1 94 ? 19.372 -4.987 -11.160 1.00 46.28 94 GLN A N 1
ATOM 714 C CA . GLN A 1 94 ? 17.971 -5.027 -11.557 1.00 46.28 94 GLN A CA 1
ATOM 715 C C . GLN A 1 94 ? 17.697 -3.690 -12.245 1.00 46.28 94 GLN A C 1
ATOM 717 O O . GLN A 1 94 ? 17.918 -2.634 -11.667 1.00 46.28 94 GLN A O 1
ATOM 722 N N . GLY A 1 95 ? 17.319 -3.727 -13.520 1.00 46.78 95 GLY A N 1
ATOM 723 C CA . GLY A 1 95 ? 17.281 -2.568 -14.422 1.00 46.78 95 GLY A CA 1
ATOM 724 C C . GLY A 1 95 ? 16.242 -1.492 -14.115 1.00 46.78 95 GLY A C 1
ATOM 725 O O . GLY A 1 95 ? 15.904 -0.750 -15.028 1.00 46.78 95 GLY A O 1
ATOM 726 N N . GLY A 1 96 ? 15.738 -1.407 -12.883 1.00 58.66 96 GLY A N 1
ATOM 727 C CA . GLY A 1 96 ? 14.899 -0.311 -12.431 1.00 58.66 96 GLY A CA 1
ATOM 728 C C . GLY A 1 96 ? 15.498 0.388 -11.221 1.00 58.66 96 GLY A C 1
ATOM 729 O O . GLY A 1 96 ? 16.105 -0.237 -10.356 1.00 58.66 96 GLY A O 1
ATOM 730 N N . ASN A 1 97 ? 15.338 1.709 -11.172 1.00 71.88 97 ASN A N 1
ATOM 731 C CA . ASN A 1 97 ? 15.815 2.521 -10.062 1.00 71.88 97 ASN A CA 1
ATOM 73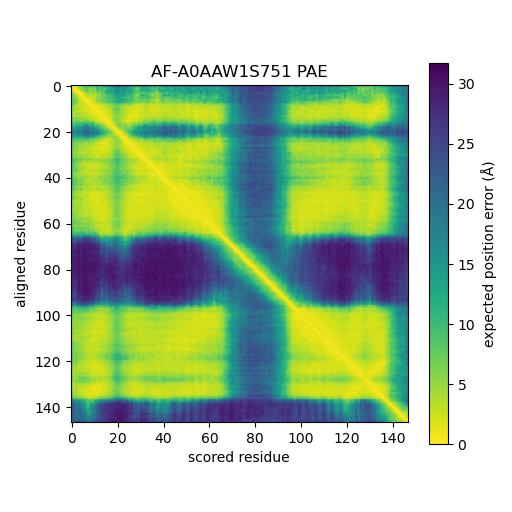2 C C . ASN A 1 97 ? 14.927 2.281 -8.826 1.00 71.88 97 ASN A C 1
ATOM 734 O O . ASN A 1 97 ? 13.947 2.993 -8.602 1.00 71.88 97 ASN A O 1
ATOM 738 N N . GLU A 1 98 ? 15.258 1.249 -8.044 1.00 73.81 98 GLU A N 1
ATOM 739 C C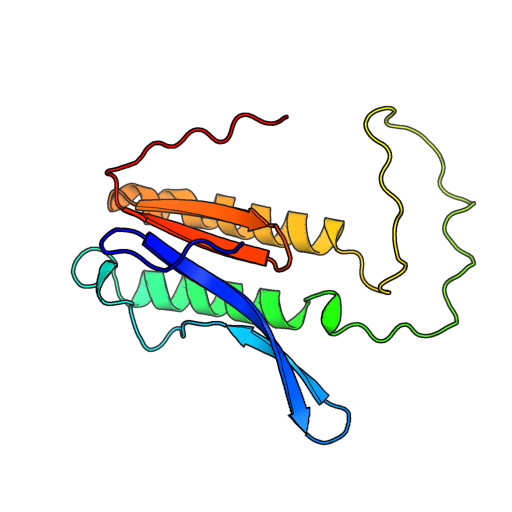A . GLU A 1 98 ? 14.559 0.899 -6.800 1.00 73.81 98 GLU A CA 1
ATOM 740 C C . GLU A 1 98 ? 14.506 2.068 -5.817 1.00 73.81 98 GLU A C 1
ATOM 742 O O . GLU A 1 98 ? 13.494 2.261 -5.149 1.00 73.81 98 GLU A O 1
ATOM 747 N N . GLN A 1 99 ? 15.547 2.900 -5.787 1.00 77.44 99 GLN A N 1
ATOM 748 C CA . GLN A 1 99 ? 15.611 4.063 -4.912 1.00 77.44 99 GLN A CA 1
ATOM 749 C C . GLN A 1 99 ? 14.607 5.150 -5.319 1.00 77.44 99 GLN A C 1
ATOM 751 O O . GLN A 1 99 ? 13.943 5.714 -4.453 1.00 77.44 99 GLN A O 1
ATOM 756 N N . ALA A 1 100 ? 14.444 5.411 -6.620 1.00 78.50 100 ALA A N 1
ATOM 757 C CA . ALA A 1 100 ? 13.431 6.348 -7.110 1.00 78.50 100 ALA A CA 1
ATOM 758 C C . ALA A 1 100 ? 12.013 5.851 -6.793 1.00 78.50 100 ALA A C 1
ATOM 760 O O . ALA A 1 100 ? 11.189 6.608 -6.284 1.00 78.50 100 ALA A O 1
ATOM 761 N N . TRP A 1 101 ? 11.745 4.559 -7.008 1.00 85.19 101 TRP A N 1
ATOM 762 C CA . TRP A 1 101 ? 10.455 3.969 -6.648 1.00 85.19 101 TRP A CA 1
ATOM 763 C C . TRP A 1 101 ? 10.194 4.034 -5.135 1.00 85.19 101 TRP A C 1
ATOM 765 O O . TRP A 1 101 ? 9.097 4.393 -4.712 1.00 85.19 101 TRP A O 1
ATOM 775 N N . ALA A 1 102 ? 11.207 3.757 -4.309 1.00 84.69 102 ALA A N 1
ATOM 776 C CA . ALA A 1 102 ? 11.105 3.850 -2.855 1.00 84.69 102 ALA A CA 1
ATOM 777 C C . ALA A 1 102 ? 10.838 5.286 -2.374 1.00 84.69 102 ALA A C 1
ATOM 779 O O . ALA A 1 102 ? 10.068 5.479 -1.436 1.00 84.69 102 ALA A O 1
ATOM 780 N N . GLN A 1 103 ? 11.418 6.300 -3.026 1.00 84.00 103 GLN A N 1
ATOM 781 C CA . GLN A 1 103 ? 11.114 7.708 -2.742 1.00 84.00 103 GLN A CA 1
ATOM 782 C C . GLN A 1 103 ? 9.660 8.055 -3.076 1.00 84.00 103 GLN A C 1
ATOM 784 O O . GLN A 1 103 ? 8.993 8.718 -2.283 1.00 84.00 103 GLN A O 1
ATOM 789 N N . GLU A 1 104 ? 9.135 7.572 -4.204 1.00 85.00 104 GLU A N 1
ATOM 790 C CA . GLU A 1 104 ? 7.718 7.746 -4.538 1.00 85.00 104 GLU A CA 1
ATOM 791 C C . GLU A 1 104 ? 6.799 7.037 -3.534 1.00 85.00 104 GLU A C 1
ATOM 793 O O . GLU A 1 104 ? 5.787 7.601 -3.111 1.00 85.00 104 GLU A O 1
ATOM 798 N N . ALA A 1 105 ? 7.169 5.825 -3.114 1.00 86.81 105 ALA A N 1
ATOM 799 C CA . ALA A 1 105 ? 6.461 5.065 -2.091 1.00 86.81 105 ALA A CA 1
ATOM 800 C C . ALA A 1 105 ? 6.469 5.791 -0.733 1.00 86.81 105 ALA A C 1
ATOM 802 O O . ALA A 1 105 ? 5.434 5.893 -0.075 1.00 86.81 105 ALA A O 1
ATOM 803 N N . ALA A 1 106 ? 7.608 6.360 -0.336 1.00 85.31 106 ALA A N 1
ATOM 804 C CA . ALA A 1 106 ? 7.726 7.175 0.869 1.00 85.31 106 ALA A CA 1
ATOM 805 C C . ALA A 1 106 ? 6.891 8.463 0.766 1.00 85.31 106 ALA A C 1
ATOM 807 O O . ALA A 1 106 ? 6.229 8.848 1.730 1.00 85.31 106 ALA A O 1
ATOM 808 N N . GLY A 1 107 ? 6.851 9.095 -0.411 1.00 85.62 107 GLY A N 1
ATOM 809 C CA . GLY A 1 107 ? 5.976 10.234 -0.687 1.00 85.62 107 GLY A CA 1
ATOM 810 C C . GLY A 1 107 ? 4.492 9.878 -0.555 1.00 85.62 107 GLY A C 1
ATOM 811 O O . GLY A 1 107 ? 3.726 10.642 0.033 1.00 85.62 107 GLY A O 1
ATOM 812 N N . LEU A 1 108 ? 4.080 8.695 -1.025 1.00 89.38 108 LEU A N 1
ATOM 813 C CA . LEU A 1 108 ? 2.725 8.176 -0.813 1.00 89.38 108 LEU A CA 1
ATOM 814 C C . LEU A 1 108 ? 2.423 8.041 0.685 1.00 89.38 108 LEU A C 1
ATOM 816 O O . LEU A 1 108 ? 1.389 8.538 1.135 1.00 89.38 108 LEU A O 1
ATOM 820 N N . VAL A 1 109 ? 3.337 7.451 1.466 1.00 89.81 109 VAL A N 1
ATOM 821 C CA . VAL A 1 109 ? 3.190 7.354 2.929 1.00 89.81 109 VAL A CA 1
ATOM 822 C C . VAL A 1 109 ? 3.016 8.733 3.553 1.00 89.81 109 VAL A C 1
ATOM 824 O O . VAL A 1 109 ? 2.055 8.941 4.283 1.00 89.81 109 VAL A O 1
ATOM 827 N N . GLN A 1 110 ? 3.873 9.701 3.226 1.00 87.81 110 GLN A N 1
ATOM 828 C CA . GLN A 1 110 ? 3.785 11.055 3.780 1.00 87.81 110 GLN A CA 1
ATOM 829 C C . GLN A 1 110 ? 2.452 11.748 3.466 1.00 87.81 110 GLN A C 1
ATOM 831 O O . GLN A 1 110 ? 1.899 12.420 4.335 1.00 87.81 110 GLN A O 1
ATOM 836 N N . ARG A 1 111 ? 1.901 11.567 2.257 1.00 92.12 111 ARG A N 1
ATOM 837 C CA . ARG A 1 111 ? 0.604 12.156 1.875 1.00 92.12 111 ARG A CA 1
ATOM 838 C C . ARG A 1 111 ? -0.576 11.538 2.620 1.00 92.12 111 ARG A C 1
ATOM 840 O O . ARG A 1 111 ? -1.522 12.247 2.959 1.00 92.12 111 ARG A O 1
ATOM 847 N N . TRP A 1 112 ? -0.541 10.227 2.850 1.00 92.31 112 TRP A N 1
ATOM 848 C CA . TRP A 1 112 ? -1.657 9.496 3.456 1.00 92.31 112 TRP A CA 1
ATOM 849 C C . TRP A 1 112 ? -1.560 9.388 4.978 1.00 92.31 112 TRP A C 1
ATOM 851 O O . TRP A 1 112 ? -2.596 9.290 5.636 1.00 92.31 112 TRP A O 1
ATOM 861 N N . GLN A 1 113 ? -0.361 9.503 5.551 1.00 90.31 113 GLN A N 1
ATOM 862 C CA . GLN A 1 113 ? -0.114 9.425 6.991 1.00 90.31 113 GLN A CA 1
ATOM 863 C C . GLN A 1 113 ? -1.058 10.308 7.826 1.00 90.31 113 GLN A C 1
ATOM 865 O O . GLN A 1 113 ? -1.599 9.795 8.803 1.00 90.31 113 GLN A O 1
ATOM 870 N N . PRO A 1 114 ? -1.349 11.579 7.473 1.00 90.19 114 PRO A N 1
ATOM 871 C CA . PRO A 1 114 ? -2.276 12.398 8.254 1.00 90.19 114 PRO A CA 1
ATOM 872 C C . PRO A 1 114 ? -3.693 11.817 8.309 1.00 90.19 114 PRO A C 1
ATOM 874 O O . PRO A 1 114 ? -4.317 11.833 9.365 1.00 90.19 114 PRO A O 1
ATOM 877 N N . ARG A 1 115 ? -4.193 11.254 7.198 1.00 90.31 115 ARG A N 1
ATOM 878 C CA . ARG A 1 115 ? -5.540 10.662 7.125 1.00 90.31 115 ARG A CA 1
ATOM 879 C C . ARG A 1 115 ? -5.644 9.414 7.994 1.00 90.31 115 ARG A C 1
ATOM 881 O O . ARG A 1 115 ? -6.594 9.283 8.756 1.00 90.31 115 ARG A O 1
ATOM 888 N N . PHE A 1 116 ? -4.637 8.547 7.940 1.00 89.31 116 PHE A N 1
ATOM 889 C CA . PHE A 1 116 ? -4.539 7.378 8.817 1.00 89.31 116 PHE A CA 1
ATOM 890 C C . PHE A 1 116 ? -4.377 7.801 10.290 1.00 89.31 116 PHE A C 1
ATOM 892 O O . PHE A 1 116 ? -5.026 7.241 11.171 1.00 89.31 116 PHE A O 1
ATOM 899 N N . GLY A 1 117 ? -3.613 8.863 10.550 1.00 86.75 117 GLY A N 1
ATOM 900 C CA . GLY A 1 117 ? -3.421 9.427 11.885 1.00 86.75 117 GLY A CA 1
ATOM 901 C C . GLY A 1 117 ? -4.710 9.936 12.537 1.00 86.75 117 GLY A C 1
ATOM 902 O O . GLY A 1 117 ? -4.876 9.760 13.742 1.00 86.75 117 GLY A O 1
ATOM 903 N N . THR A 1 118 ? -5.658 10.493 11.767 1.00 86.81 118 THR A N 1
ATOM 904 C CA . THR A 1 118 ? -6.950 10.969 12.318 1.00 86.81 118 THR A CA 1
ATOM 905 C C . THR A 1 118 ? -7.789 9.868 12.965 1.00 86.81 118 THR A C 1
ATOM 907 O O . THR A 1 118 ? -8.578 10.145 13.863 1.00 86.81 118 THR A O 1
ATOM 910 N N . VAL A 1 119 ? -7.586 8.619 12.545 1.00 88.25 119 VAL A N 1
ATOM 911 C CA . VAL A 1 119 ? -8.289 7.436 13.059 1.00 88.25 119 VAL A CA 1
ATOM 912 C C . VAL A 1 119 ? -7.388 6.578 13.956 1.00 88.25 119 VAL A C 1
ATOM 914 O O . VAL A 1 119 ? -7.695 5.421 14.243 1.00 88.25 119 VAL A O 1
ATOM 917 N N . GLY A 1 120 ? -6.263 7.143 14.411 1.00 85.56 120 GLY A N 1
ATOM 918 C CA . GLY A 1 120 ? -5.321 6.477 15.306 1.00 85.56 120 GLY A CA 1
ATOM 919 C C . GLY A 1 120 ? -4.532 5.348 14.642 1.00 85.56 120 GLY A C 1
ATOM 920 O O . GLY A 1 120 ? -4.184 4.382 15.312 1.00 85.56 120 GLY A O 1
ATOM 921 N N . LEU A 1 121 ? -4.271 5.425 13.336 1.00 89.31 121 LEU A N 1
ATOM 922 C CA . LEU A 1 121 ? -3.450 4.459 12.603 1.00 89.31 121 LEU A CA 1
ATOM 923 C C . LEU A 1 121 ? -2.114 5.097 12.192 1.00 89.31 121 LEU A C 1
ATOM 925 O O . LEU A 1 121 ? -2.050 6.288 11.887 1.00 89.31 121 LEU A O 1
ATOM 929 N N . SER A 1 122 ? -1.050 4.302 12.127 1.00 89.88 122 SER A N 1
ATOM 930 C CA . SER A 1 122 ? 0.242 4.696 11.564 1.00 89.88 122 SER A CA 1
ATOM 931 C C . SER A 1 122 ? 0.534 3.917 10.294 1.00 89.88 122 SER A C 1
ATOM 933 O O . SER A 1 122 ? 0.443 2.694 10.285 1.00 89.88 122 SER A O 1
ATOM 935 N N . LEU A 1 123 ? 0.923 4.626 9.241 1.00 90.12 123 LEU A N 1
ATOM 936 C CA . LEU A 1 123 ? 1.349 4.078 7.965 1.00 90.12 123 LEU A CA 1
ATOM 937 C C . LEU A 1 123 ? 2.873 4.219 7.844 1.00 90.12 123 LEU A C 1
ATOM 939 O O . LEU A 1 123 ? 3.444 5.282 8.080 1.00 90.12 123 LEU A O 1
ATOM 943 N N . SER A 1 124 ? 3.547 3.142 7.460 1.00 89.75 124 SER A N 1
ATOM 944 C CA . SER A 1 124 ? 4.986 3.151 7.202 1.00 89.75 124 SER A CA 1
ATOM 945 C C . SER A 1 124 ? 5.331 2.322 5.973 1.00 89.75 124 SER A C 1
ATOM 947 O O . SER A 1 124 ? 4.654 1.347 5.649 1.00 89.75 124 SER A O 1
ATOM 949 N N . LEU A 1 125 ? 6.390 2.727 5.274 1.00 89.69 125 LEU A N 1
ATOM 950 C CA . LEU A 1 125 ? 6.996 1.927 4.219 1.00 89.69 125 LEU A CA 1
ATOM 951 C C . LEU A 1 125 ? 8.073 1.053 4.850 1.00 89.69 125 LEU A C 1
ATOM 953 O O . LEU A 1 125 ? 8.933 1.556 5.569 1.00 89.69 125 LEU A O 1
ATOM 957 N N . GLN A 1 126 ? 8.028 -0.237 4.563 1.00 88.62 126 GLN A N 1
ATOM 958 C CA . GLN A 1 126 ? 8.962 -1.214 5.092 1.00 88.62 126 GLN A CA 1
ATOM 959 C C . GLN A 1 126 ? 9.574 -2.019 3.945 1.00 88.62 126 GLN A C 1
ATOM 961 O O . GLN A 1 126 ? 8.968 -2.189 2.880 1.00 88.62 126 GLN A O 1
ATOM 966 N N . HIS A 1 127 ? 10.790 -2.510 4.165 1.00 83.44 127 HIS A N 1
ATOM 967 C CA . HIS A 1 127 ? 11.532 -3.275 3.175 1.00 83.44 127 HIS A CA 1
ATOM 968 C C . HIS A 1 127 ? 12.367 -4.369 3.831 1.00 83.44 127 HIS A C 1
ATOM 970 O O . HIS A 1 127 ? 13.014 -4.157 4.855 1.00 83.44 127 HIS A O 1
ATOM 976 N N . ALA A 1 128 ? 12.384 -5.542 3.204 1.00 81.56 128 ALA A N 1
ATOM 977 C CA . ALA A 1 128 ? 13.324 -6.608 3.524 1.00 81.56 128 ALA A CA 1
ATOM 978 C C . ALA A 1 128 ? 13.695 -7.365 2.246 1.00 81.56 128 ALA A C 1
ATOM 980 O O . ALA A 1 128 ? 14.696 -7.060 1.614 1.00 81.56 128 ALA A O 1
ATOM 981 N N . ARG A 1 129 ? 12.875 -8.347 1.851 1.00 78.56 129 ARG A N 1
ATOM 982 C CA . ARG A 1 129 ? 13.013 -9.059 0.566 1.00 78.56 129 ARG A CA 1
ATOM 983 C C . ARG A 1 129 ? 12.101 -8.479 -0.518 1.00 78.56 129 ARG A C 1
ATOM 985 O O . ARG A 1 129 ? 12.413 -8.566 -1.699 1.00 78.56 129 ARG A O 1
ATOM 992 N N . SER A 1 130 ? 10.966 -7.944 -0.098 1.00 81.81 130 SER A N 1
ATOM 993 C CA . SER A 1 130 ? 9.984 -7.217 -0.892 1.00 81.81 130 SER A CA 1
ATOM 994 C C . SER A 1 130 ? 9.652 -5.925 -0.148 1.00 81.81 130 SER A C 1
ATOM 996 O O . SER A 1 130 ? 10.002 -5.762 1.027 1.00 81.81 130 SER A O 1
ATOM 998 N N . TRP A 1 131 ? 9.005 -4.999 -0.846 1.00 86.31 131 TRP A N 1
ATOM 999 C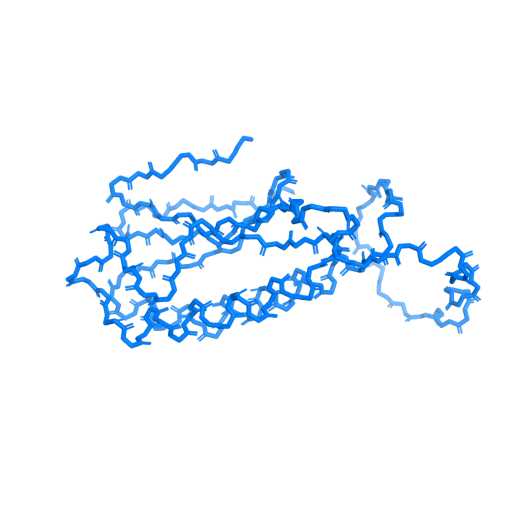 CA . TRP A 1 131 ? 8.463 -3.784 -0.253 1.00 86.31 131 TRP A CA 1
ATOM 1000 C C . TRP A 1 131 ? 7.039 -4.039 0.242 1.00 86.31 131 TRP A C 1
ATOM 1002 O O . TRP A 1 131 ? 6.263 -4.738 -0.417 1.00 86.31 131 TRP A O 1
ATOM 1012 N N . TRP A 1 132 ? 6.677 -3.449 1.379 1.00 91.62 132 TRP A N 1
ATOM 1013 C CA . TRP A 1 132 ? 5.297 -3.436 1.860 1.00 91.62 132 TRP A CA 1
ATOM 1014 C C . TRP A 1 132 ? 4.952 -2.128 2.568 1.00 91.62 132 TRP A C 1
ATOM 1016 O O . TRP A 1 132 ? 5.805 -1.477 3.174 1.00 91.62 132 TRP A O 1
ATOM 1026 N N . LEU A 1 133 ? 3.679 -1.745 2.492 1.00 91.44 133 LEU A N 1
ATOM 1027 C CA . LEU A 1 133 ? 3.104 -0.679 3.304 1.00 91.44 133 LEU A CA 1
ATOM 1028 C C . LEU A 1 133 ? 2.493 -1.321 4.547 1.00 91.44 133 LEU A C 1
ATOM 1030 O O . LEU A 1 133 ? 1.603 -2.168 4.448 1.00 91.44 133 LEU A O 1
ATOM 1034 N N . GLN A 1 134 ? 2.995 -0.939 5.713 1.00 91.81 134 GLN A N 1
ATOM 1035 C CA . GLN A 1 134 ? 2.518 -1.422 6.998 1.00 91.81 134 GLN A CA 1
ATOM 1036 C C . GLN A 1 134 ? 1.591 -0.385 7.617 1.00 91.81 134 GLN A C 1
ATOM 1038 O O . GLN A 1 134 ? 1.964 0.781 7.749 1.00 91.81 134 GLN A O 1
ATOM 1043 N N . ILE A 1 135 ? 0.398 -0.826 8.001 1.00 91.50 135 ILE A N 1
ATOM 1044 C CA . ILE A 1 135 ? -0.574 -0.024 8.735 1.00 91.50 135 ILE A CA 1
ATOM 1045 C C . ILE A 1 135 ? -0.734 -0.655 10.112 1.00 91.50 135 ILE A C 1
ATOM 1047 O O . ILE A 1 135 ? -1.225 -1.779 10.225 1.00 91.50 135 ILE A O 1
ATOM 1051 N N . ASP A 1 136 ? -0.336 0.068 11.150 1.00 89.56 136 ASP A N 1
ATOM 1052 C CA . ASP A 1 136 ? -0.528 -0.348 12.535 1.00 89.56 136 ASP A CA 1
ATOM 1053 C C . ASP A 1 136 ? -1.623 0.508 13.170 1.00 89.56 136 ASP A C 1
ATOM 1055 O O . ASP A 1 136 ? -1.632 1.733 13.046 1.00 89.56 136 ASP A O 1
ATOM 1059 N N . ALA A 1 137 ? -2.564 -0.124 13.861 1.00 83.88 137 ALA A N 1
ATOM 1060 C CA . ALA A 1 137 ? -3.502 0.595 14.703 1.00 83.88 137 ALA A CA 1
ATOM 1061 C C . ALA A 1 137 ? -2.853 0.919 16.049 1.00 83.88 137 ALA A C 1
ATOM 1063 O O . ALA A 1 137 ? -2.204 0.051 16.630 1.00 83.88 137 ALA A O 1
ATOM 1064 N N . ALA A 1 138 ? -3.013 2.154 16.537 1.00 65.81 138 ALA A N 1
ATOM 1065 C CA . ALA A 1 138 ? -2.377 2.644 17.755 1.00 65.81 138 ALA A CA 1
ATOM 1066 C C . ALA A 1 138 ? -2.479 1.618 18.896 1.00 65.81 138 ALA A C 1
ATOM 1068 O O . ALA A 1 138 ? -3.562 1.208 19.315 1.00 65.81 138 ALA A O 1
ATOM 1069 N N . GLY A 1 139 ? -1.294 1.194 19.329 1.00 54.91 139 GLY A N 1
ATOM 1070 C CA . GLY A 1 139 ? -1.027 0.082 20.239 1.00 54.91 139 GLY A CA 1
ATOM 1071 C C . GLY A 1 139 ? 0.465 -0.265 20.264 1.00 54.91 139 GLY A C 1
ATOM 1072 O O . GLY A 1 139 ? 0.991 -0.630 21.307 1.00 54.91 139 GLY A O 1
ATOM 1073 N N . HIS A 1 140 ? 1.186 -0.039 19.159 1.00 45.44 140 HIS A N 1
ATOM 1074 C CA . HIS A 1 140 ? 2.642 -0.162 19.110 1.00 45.44 140 HIS A CA 1
ATOM 1075 C C . HIS A 1 140 ? 3.279 1.030 18.390 1.00 45.44 140 HIS A C 1
ATOM 1077 O O . HIS A 1 140 ? 3.489 1.020 17.181 1.00 45.44 140 HIS A O 1
ATOM 1083 N N . GLN A 1 141 ? 3.674 2.042 19.164 1.00 43.53 141 GLN A N 1
ATOM 1084 C CA . GLN A 1 141 ? 4.878 2.790 18.823 1.00 43.53 141 GLN A CA 1
ATOM 1085 C C . GLN A 1 141 ? 6.051 1.803 18.900 1.00 43.53 141 GLN A C 1
ATOM 1087 O O . GLN A 1 141 ? 6.598 1.567 19.972 1.00 43.53 141 GLN A O 1
ATOM 1092 N N . GLN A 1 142 ? 6.414 1.167 17.790 1.00 44.97 142 GLN A N 1
ATOM 1093 C CA . GLN A 1 142 ? 7.718 0.523 17.673 1.00 44.97 142 GLN A CA 1
ATOM 1094 C C . GLN A 1 142 ? 8.591 1.416 16.810 1.00 44.97 142 GLN A C 1
ATOM 1096 O O . GLN A 1 142 ? 8.504 1.422 15.586 1.00 44.97 142 GLN A O 1
ATOM 1101 N N . GLY A 1 143 ? 9.397 2.219 17.508 1.00 43.50 143 GLY A N 1
ATOM 1102 C CA . GLY A 1 143 ? 10.496 2.958 16.924 1.00 43.50 143 GLY A CA 1
ATOM 1103 C C . GLY A 1 143 ? 11.354 2.022 16.087 1.00 43.50 143 GLY A C 1
ATOM 1104 O O . GLY A 1 143 ? 11.920 1.056 16.594 1.00 43.50 143 GLY A O 1
ATOM 1105 N N . TYR A 1 144 ? 11.443 2.326 14.800 1.00 37.19 144 TYR A N 1
ATOM 1106 C CA . TYR A 1 144 ? 12.527 1.833 13.977 1.00 37.19 144 TYR A CA 1
ATOM 1107 C C . TYR A 1 144 ? 13.669 2.832 14.150 1.00 37.19 144 TYR A C 1
ATOM 1109 O O . TYR A 1 144 ? 13.647 3.928 13.590 1.00 37.19 144 TYR A O 1
ATOM 1117 N N . ALA A 1 145 ? 14.616 2.491 15.022 1.00 36.31 145 ALA A N 1
ATOM 1118 C CA . ALA A 1 145 ? 15.903 3.164 15.058 1.00 36.31 145 ALA A CA 1
ATOM 1119 C C . ALA A 1 145 ? 16.623 2.851 13.734 1.00 36.31 145 ALA A C 1
ATOM 1121 O O . ALA A 1 145 ? 16.694 1.675 13.368 1.00 36.31 145 ALA A O 1
ATOM 1122 N N . PRO A 1 146 ? 17.121 3.852 12.992 1.00 49.19 146 PRO A N 1
ATOM 1123 C CA . PRO A 1 146 ? 18.006 3.580 11.874 1.00 49.19 146 PRO A CA 1
ATOM 1124 C C . PRO A 1 146 ? 19.329 3.043 12.438 1.00 49.19 146 PRO A C 1
ATOM 1126 O O . PRO A 1 146 ? 19.966 3.716 13.250 1.00 49.19 146 PRO A O 1
ATOM 1129 N N . TYR A 1 147 ? 19.706 1.827 12.041 1.00 43.34 147 TYR A N 1
ATOM 1130 C CA . TYR A 1 147 ? 21.101 1.381 12.071 1.00 43.34 147 TYR A CA 1
ATOM 1131 C C . TYR A 1 147 ? 21.722 1.702 10.715 1.00 43.34 147 TYR A C 1
ATOM 1133 O O . TYR A 1 147 ? 21.058 1.380 9.700 1.00 43.34 147 TYR A O 1
#

Organism: NCBI:txid904363

Radius of gyration: 17.54 Å; Cα contacts (8 Å, |Δi|>4): 166; chains: 1; bounding box: 45×33×44 Å

Foldseek 3Di:
DDDDADLFKDKFFFDWDDPPDPDTFTDTPDALVDDDPSCVPLDDSVLSNVLRVVVRVLRCLALRRDDPPVPPPPPPPPDDDDDDDDDDDDDPPSPHDNVVSVVVVVVSQVVSQVVLVVSQKGWDWDDDPTIIIMIGHHDDPPDDDDD

Mean predicted aligned error: 11.95 Å

Nearest PDB structures (foldseek):
  8utm-assembly1_E  TM=5.241E-01  e=2.078E+00  synthetic construct
  9f80-assembly1_A  TM=4.236E-01  e=2.992E+00  Mycobacterium tuberculosis H37Rv
  8zfw-assembly1_B  TM=3.074E-01  e=8.407E+00  Narcissus aff. pseudonarcissus MK-2014

Sequence (147 aa):
MIPAEGPQRVVVEFLPSSGGFGKRGIRLTHTAQSIPPQLQGRMDPGTWAGFMNEAQALSQRHPYLQHTSGGQKSSWLLCGLPFICVGLFPSYPQGGNEQAWAQEAAGLVQRWQPRFGTVGLSLSLQHARSWWLQIDAAGHQQGYAPY

pLDDT: mean 73.94, std 19.84, range [31.78, 94.94]

Secondary structure (DSSP, 8-state):
-PPPPBTTEEEEEEEEEE-STT-EEEEESSBTTB--TTTTTTS-HHHHHHHHHHHHHHHTT-GGGS---TT--SSSSS----------------SS-HHHHHHHHHHHHHHHHHHHHHTTEEEEEEESSSEEEEEEESS--------